Protein AF-A0A1Y2GEN2-F1 (afdb_monomer)

Organism: NCBI:txid64571

Structure (mmCIF, N/CA/C/O backbone):
data_AF-A0A1Y2GEN2-F1
#
_entry.id   AF-A0A1Y2GEN2-F1
#
loop_
_atom_site.group_PDB
_atom_site.id
_atom_site.type_symbol
_atom_site.label_atom_id
_atom_site.label_alt_id
_atom_site.label_comp_id
_atom_site.label_asym_id
_atom_site.label_entity_id
_atom_site.label_seq_id
_atom_site.pdbx_PDB_ins_code
_atom_site.Cartn_x
_atom_site.Cartn_y
_atom_site.Cartn_z
_atom_site.occupancy
_atom_site.B_iso_or_equiv
_atom_site.auth_seq_id
_atom_site.auth_comp_id
_atom_site.auth_asym_id
_atom_site.auth_atom_id
_atom_site.pdbx_PDB_model_num
ATOM 1 N N . MET A 1 1 ? 16.855 4.194 48.295 1.00 57.12 1 MET A N 1
ATOM 2 C CA . MET A 1 1 ? 16.804 3.010 47.401 1.00 57.12 1 MET A CA 1
ATOM 3 C C . MET A 1 1 ? 15.438 2.813 46.724 1.00 57.12 1 MET A C 1
ATOM 5 O O . MET A 1 1 ? 15.424 2.562 45.531 1.00 57.12 1 MET A O 1
ATOM 9 N N . LYS A 1 2 ? 14.295 2.985 47.417 1.00 64.06 2 LYS A N 1
ATOM 10 C CA . LYS A 1 2 ? 12.938 2.838 46.831 1.00 64.06 2 LYS A CA 1
ATOM 11 C C . LYS A 1 2 ? 12.502 3.956 45.867 1.00 64.06 2 LYS A C 1
ATOM 13 O O . LYS A 1 2 ? 11.760 3.683 44.938 1.00 64.06 2 LYS A O 1
ATOM 18 N N . LEU A 1 3 ? 12.996 5.188 46.042 1.00 63.88 3 LEU A N 1
ATOM 19 C CA . LEU A 1 3 ? 12.619 6.318 45.177 1.00 63.88 3 LEU A CA 1
ATOM 20 C C . LEU A 1 3 ? 13.140 6.162 43.738 1.00 63.88 3 LEU A C 1
ATOM 22 O O . LEU A 1 3 ? 12.406 6.390 42.788 1.00 63.88 3 LEU A O 1
ATOM 26 N N . TYR A 1 4 ? 14.389 5.709 43.578 1.00 74.75 4 TYR A N 1
ATOM 27 C CA . TYR A 1 4 ? 15.008 5.499 42.263 1.00 74.75 4 TYR A CA 1
ATOM 28 C C . 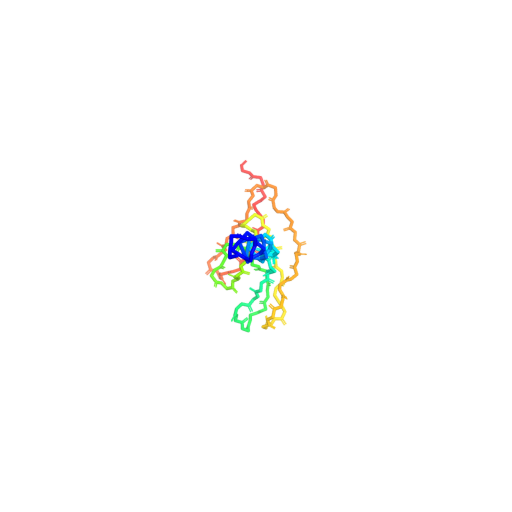TYR A 1 4 ? 14.269 4.433 41.442 1.00 74.75 4 TYR A C 1
ATOM 30 O O . TYR A 1 4 ? 14.025 4.621 40.258 1.00 74.75 4 TYR A O 1
ATOM 38 N N . GLN A 1 5 ? 13.832 3.356 42.100 1.00 71.75 5 GLN A N 1
ATOM 39 C CA . GLN A 1 5 ? 13.027 2.296 41.486 1.00 71.75 5 GLN A CA 1
ATOM 40 C C . GLN A 1 5 ? 11.691 2.829 40.940 1.00 71.75 5 GLN A C 1
ATOM 42 O O . GLN A 1 5 ? 11.286 2.464 39.841 1.00 71.75 5 GLN A O 1
ATOM 47 N N . ILE A 1 6 ? 11.039 3.744 41.669 1.00 78.56 6 ILE A N 1
ATOM 48 C CA . ILE A 1 6 ? 9.786 4.379 41.230 1.00 78.56 6 ILE A CA 1
ATOM 49 C C . ILE A 1 6 ? 10.036 5.286 40.017 1.00 78.56 6 ILE A C 1
ATOM 51 O O . ILE A 1 6 ? 9.297 5.216 39.039 1.00 78.56 6 ILE A O 1
ATOM 55 N N . PHE A 1 7 ? 11.101 6.091 40.039 1.00 80.81 7 PHE A N 1
ATOM 56 C CA . PHE A 1 7 ? 11.456 6.958 38.910 1.00 80.81 7 PHE A CA 1
ATOM 57 C C . PHE A 1 7 ? 11.766 6.167 37.634 1.00 80.81 7 PHE A C 1
ATOM 59 O O . PHE A 1 7 ? 11.294 6.531 36.557 1.00 80.81 7 PHE A O 1
ATOM 66 N N . VAL A 1 8 ? 12.505 5.061 37.755 1.00 80.19 8 VAL A N 1
ATOM 67 C CA . VAL A 1 8 ? 12.811 4.179 36.620 1.00 80.19 8 VAL A CA 1
ATOM 68 C C . VAL A 1 8 ? 11.535 3.537 36.066 1.00 80.19 8 VAL A C 1
ATOM 70 O O . VAL A 1 8 ? 11.349 3.511 34.853 1.00 80.19 8 VAL A O 1
ATOM 73 N N . ALA A 1 9 ? 10.618 3.089 36.927 1.00 80.94 9 ALA A N 1
ATOM 74 C CA . ALA A 1 9 ? 9.352 2.500 36.488 1.00 80.94 9 ALA A CA 1
ATOM 75 C C . ALA A 1 9 ? 8.472 3.496 35.709 1.00 80.94 9 ALA A C 1
ATOM 77 O O . ALA A 1 9 ? 7.911 3.141 34.672 1.00 80.94 9 ALA A O 1
ATOM 78 N N . ILE A 1 10 ? 8.389 4.752 36.163 1.00 81.38 10 ILE A N 1
ATOM 79 C CA . ILE A 1 10 ? 7.600 5.799 35.492 1.00 81.38 10 ILE A CA 1
ATOM 80 C C . ILE A 1 10 ? 8.213 6.163 34.133 1.00 81.38 10 ILE A C 1
ATOM 82 O O . ILE A 1 10 ? 7.487 6.285 33.147 1.00 81.38 10 ILE A O 1
ATOM 86 N N . ALA A 1 11 ? 9.542 6.290 34.057 1.00 79.75 11 ALA A N 1
ATOM 87 C CA . ALA A 1 11 ? 10.235 6.596 32.806 1.00 79.75 11 ALA A CA 1
ATOM 88 C C . ALA A 1 11 ? 10.030 5.497 31.747 1.00 79.75 11 ALA A C 1
ATOM 90 O O . ALA A 1 11 ? 9.749 5.795 30.587 1.00 79.75 11 ALA A O 1
ATOM 91 N N . MET A 1 12 ? 10.100 4.2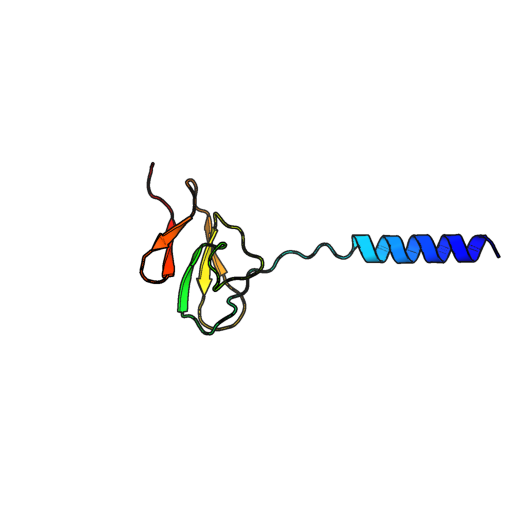26 32.150 1.00 77.06 12 MET A N 1
ATOM 92 C CA . MET A 1 12 ? 9.867 3.095 31.246 1.00 77.06 12 MET A CA 1
ATOM 93 C C . MET A 1 12 ? 8.401 3.010 30.797 1.00 77.06 12 MET A C 1
ATOM 95 O O . MET A 1 12 ? 8.138 2.752 29.625 1.00 77.06 12 MET A O 1
ATOM 99 N N . ALA A 1 13 ? 7.441 3.286 31.686 1.00 75.94 13 ALA A N 1
ATOM 100 C CA . ALA A 1 13 ? 6.024 3.341 31.322 1.00 75.94 13 ALA A CA 1
ATOM 101 C C . ALA A 1 13 ? 5.724 4.474 30.324 1.00 75.94 13 ALA A C 1
ATOM 103 O O . ALA A 1 13 ? 4.974 4.269 29.371 1.00 75.94 13 ALA A O 1
ATOM 104 N N . ALA A 1 14 ? 6.349 5.644 30.487 1.00 73.81 14 ALA A N 1
ATOM 105 C CA . ALA A 1 14 ? 6.216 6.748 29.538 1.00 73.81 14 ALA A CA 1
ATOM 106 C C . ALA A 1 14 ? 6.750 6.373 28.145 1.00 73.81 14 ALA A C 1
ATOM 108 O O . ALA A 1 14 ? 6.087 6.645 27.148 1.00 73.81 14 ALA A O 1
ATOM 109 N N . LEU A 1 15 ? 7.892 5.680 28.065 1.00 68.00 15 LEU A N 1
ATOM 110 C CA . LEU A 1 15 ? 8.447 5.195 26.794 1.00 68.00 15 LEU A CA 1
ATOM 111 C C . LEU A 1 15 ? 7.517 4.199 26.082 1.00 68.00 15 LEU A C 1
ATOM 113 O O . LEU A 1 15 ? 7.406 4.242 24.858 1.00 68.00 15 LEU A O 1
ATOM 117 N N . PHE A 1 16 ? 6.808 3.351 26.830 1.00 63.53 16 PHE A N 1
ATOM 118 C CA . PHE A 1 16 ? 5.800 2.448 26.263 1.00 63.53 16 PHE A CA 1
ATOM 119 C C . PHE A 1 16 ? 4.584 3.193 25.694 1.00 63.53 16 PHE A C 1
ATOM 121 O O . PHE A 1 16 ? 4.045 2.784 24.668 1.00 63.53 16 PHE A O 1
ATOM 128 N N . LEU A 1 17 ? 4.167 4.296 26.322 1.00 62.38 17 LEU A N 1
ATOM 129 C CA . LEU A 1 17 ? 3.013 5.084 25.875 1.00 62.38 17 LEU A CA 1
ATOM 130 C C . LEU A 1 17 ? 3.311 5.964 24.649 1.00 62.38 17 LEU A C 1
ATOM 132 O O . LEU A 1 17 ? 2.390 6.299 23.912 1.00 62.38 17 LEU A O 1
ATOM 136 N N . ILE A 1 18 ? 4.579 6.310 24.402 1.00 61.16 18 ILE A N 1
ATOM 137 C CA . ILE A 1 18 ? 4.997 7.126 23.245 1.00 61.16 18 ILE A CA 1
ATOM 138 C C . ILE A 1 18 ? 5.102 6.280 21.957 1.00 61.16 18 ILE A C 1
ATOM 140 O O . ILE A 1 18 ? 5.172 6.823 20.858 1.00 61.16 18 ILE A O 1
ATOM 144 N N . SER A 1 19 ? 5.030 4.945 22.046 1.00 55.72 19 SER A N 1
ATOM 145 C CA . SER A 1 19 ? 4.957 4.050 20.879 1.00 55.72 19 SER A CA 1
ATOM 146 C C . SER A 1 19 ? 3.543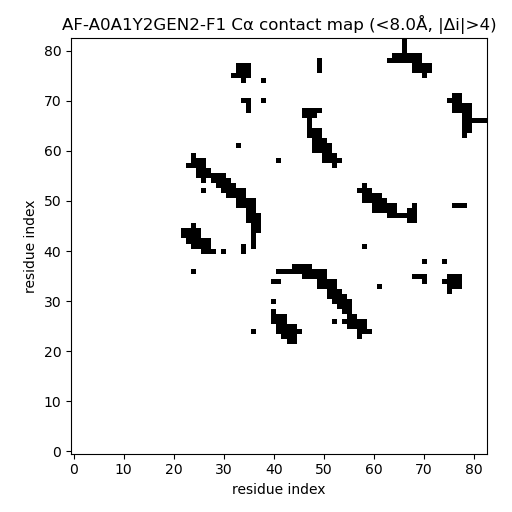 3.975 20.278 1.00 55.72 19 SER A C 1
ATOM 148 O O . SER A 1 19 ? 3.070 2.917 19.864 1.00 55.72 19 SER A O 1
ATOM 150 N N . SER A 1 20 ? 2.842 5.108 20.197 1.00 53.03 20 SER A N 1
ATOM 151 C CA . SER A 1 20 ? 1.705 5.260 19.293 1.00 53.03 20 SER A CA 1
ATOM 152 C C . SER A 1 20 ? 2.254 5.266 17.864 1.00 53.03 20 SER A C 1
ATOM 154 O O . SER A 1 20 ? 2.519 6.318 17.287 1.00 53.03 20 SER A O 1
ATOM 156 N N . GLY A 1 21 ? 2.535 4.082 17.321 1.00 54.94 21 GLY A N 1
ATOM 157 C CA . GLY A 1 21 ? 2.888 3.927 15.919 1.00 54.94 21 GLY A CA 1
ATOM 158 C C . GLY A 1 21 ? 1.676 4.297 15.083 1.00 54.94 21 GLY A C 1
ATOM 159 O O . GLY A 1 21 ? 0.815 3.451 14.843 1.00 54.94 21 GLY A O 1
ATOM 160 N N . ASP A 1 22 ? 1.594 5.555 14.653 1.00 60.28 22 ASP A N 1
ATOM 161 C CA . ASP A 1 22 ? 0.754 5.925 13.526 1.00 60.28 22 ASP A CA 1
ATOM 162 C C . ASP A 1 22 ? 1.193 5.022 12.377 1.00 60.28 22 ASP A C 1
ATOM 164 O O . ASP A 1 22 ? 2.302 5.153 11.857 1.00 60.28 22 ASP A O 1
ATOM 168 N N . ALA A 1 23 ? 0.384 4.014 12.060 1.00 65.44 23 ALA A N 1
ATOM 169 C CA . ALA A 1 23 ? 0.708 3.071 11.010 1.00 65.44 23 ALA A CA 1
ATOM 170 C C . ALA A 1 23 ? 0.745 3.859 9.696 1.00 65.44 23 ALA A C 1
ATOM 172 O O . ALA A 1 23 ? -0.290 4.213 9.126 1.00 65.44 23 ALA A O 1
ATOM 173 N N . VAL A 1 24 ? 1.951 4.224 9.261 1.00 78.44 24 VAL A N 1
ATOM 174 C CA . VAL A 1 24 ? 2.132 4.882 7.978 1.00 78.44 24 VAL A CA 1
ATOM 175 C C . VAL A 1 24 ? 2.011 3.804 6.919 1.00 78.44 24 VAL A C 1
ATOM 177 O O . VAL A 1 24 ? 2.670 2.771 6.984 1.00 78.44 24 VAL A O 1
ATOM 180 N N . CYS A 1 25 ? 1.132 4.044 5.955 1.00 88.19 25 CYS A N 1
ATOM 181 C CA . CYS A 1 25 ? 0.895 3.106 4.880 1.00 88.19 25 CYS A CA 1
ATOM 182 C C . CYS A 1 25 ? 2.061 3.143 3.881 1.00 88.19 25 CYS A C 1
ATOM 184 O O . CYS A 1 25 ? 2.342 4.191 3.291 1.00 88.19 25 CYS A O 1
ATOM 186 N N . VAL A 1 26 ? 2.746 2.014 3.695 1.00 92.25 26 VAL A N 1
ATOM 187 C CA . VAL A 1 26 ? 3.946 1.906 2.845 1.00 92.25 26 VAL A CA 1
ATOM 188 C C . VAL A 1 26 ? 3.746 0.843 1.768 1.00 92.25 26 VAL A C 1
ATOM 190 O O . VAL A 1 26 ? 3.220 -0.233 2.041 1.00 92.25 26 VAL A O 1
ATOM 193 N N . CYS A 1 27 ? 4.186 1.141 0.549 1.00 92.81 27 CYS A N 1
ATOM 194 C CA . CYS A 1 27 ? 4.331 0.208 -0.560 1.00 92.81 27 CYS A CA 1
ATOM 195 C C . CYS A 1 27 ? 5.650 -0.561 -0.382 1.00 92.81 27 CYS A C 1
ATOM 197 O O . CYS A 1 27 ? 6.731 -0.002 -0.574 1.00 92.81 27 CYS A O 1
ATOM 199 N N . ASN A 1 28 ? 5.561 -1.842 -0.016 1.00 89.50 28 ASN A N 1
ATOM 200 C CA . ASN A 1 28 ? 6.718 -2.692 0.311 1.00 89.50 28 ASN A CA 1
ATOM 201 C C . ASN A 1 28 ? 7.554 -3.096 -0.908 1.00 89.50 28 ASN A C 1
ATOM 203 O O . ASN A 1 28 ? 8.674 -3.580 -0.775 1.00 89.50 28 ASN A O 1
ATOM 207 N N . GLN A 1 29 ? 6.990 -2.963 -2.104 1.00 85.69 29 GLN A N 1
ATOM 208 C CA . GLN A 1 29 ? 7.637 -3.308 -3.362 1.00 85.69 29 GLN A CA 1
ATOM 209 C C . GLN A 1 29 ? 7.615 -2.104 -4.298 1.00 85.69 29 GLN A C 1
ATOM 211 O O . GLN A 1 29 ? 6.823 -1.177 -4.124 1.00 85.69 29 GLN A O 1
ATOM 216 N N . HIS A 1 30 ? 8.470 -2.125 -5.321 1.00 88.56 30 HIS A N 1
ATOM 217 C CA . HIS A 1 30 ? 8.455 -1.117 -6.376 1.00 88.56 30 HIS A CA 1
ATOM 218 C C . HIS A 1 30 ? 7.249 -1.352 -7.302 1.00 88.56 30 HIS A C 1
ATOM 220 O O . HIS A 1 30 ? 7.385 -1.878 -8.404 1.00 88.56 30 HIS A O 1
ATOM 226 N N . VAL A 1 31 ? 6.054 -0.986 -6.835 1.00 89.00 31 VAL A N 1
ATOM 227 C CA . VAL A 1 31 ? 4.793 -1.166 -7.563 1.00 89.00 31 VAL A CA 1
ATOM 228 C C . VAL A 1 31 ? 4.128 0.170 -7.852 1.00 89.00 31 VAL A C 1
ATOM 230 O O . VAL A 1 31 ? 4.143 1.090 -7.036 1.00 89.00 31 VAL A O 1
ATOM 233 N N . VAL A 1 32 ? 3.507 0.264 -9.027 1.00 93.12 32 VAL A N 1
ATOM 234 C CA . VAL A 1 32 ? 2.733 1.436 -9.438 1.00 93.12 32 VAL A CA 1
ATOM 235 C C . VAL A 1 32 ? 1.284 1.023 -9.649 1.00 93.12 32 VAL A C 1
ATOM 237 O O . VAL A 1 32 ? 1.001 0.045 -10.346 1.00 93.12 32 VAL A O 1
ATOM 240 N N . GLY A 1 33 ? 0.353 1.741 -9.029 1.00 93.75 33 GLY A N 1
ATOM 241 C CA . GLY A 1 33 ? -1.076 1.474 -9.168 1.00 93.75 33 GLY A CA 1
ATOM 242 C C . GLY A 1 33 ? -1.880 1.719 -7.899 1.00 93.75 33 GLY A C 1
ATOM 243 O O . GLY A 1 33 ? -1.377 2.246 -6.910 1.00 93.75 33 GLY A O 1
ATOM 244 N N . LEU A 1 34 ? -3.152 1.329 -7.964 1.00 95.25 34 LEU A N 1
ATOM 245 C CA . LEU A 1 34 ? -4.097 1.411 -6.860 1.00 95.25 34 LEU A CA 1
ATOM 246 C C . LEU A 1 34 ? -4.211 0.050 -6.184 1.00 95.25 34 LEU A C 1
ATOM 248 O O . LEU A 1 34 ? -4.351 -0.963 -6.870 1.00 95.25 34 LEU A O 1
ATOM 252 N N . TYR A 1 35 ? -4.171 0.032 -4.858 1.00 94.31 35 TYR A N 1
ATOM 253 C CA . TYR A 1 35 ? -4.158 -1.185 -4.057 1.00 94.31 35 TYR A CA 1
ATOM 254 C C . TYR A 1 35 ? -4.966 -0.998 -2.777 1.00 94.31 35 TYR A C 1
ATOM 256 O O . TYR A 1 35 ? -4.947 0.064 -2.153 1.00 94.31 35 TYR A O 1
ATOM 264 N N . CYS A 1 36 ? -5.683 -2.040 -2.369 1.00 93.94 36 CYS A N 1
ATOM 265 C CA . CYS A 1 36 ? -6.374 -2.038 -1.087 1.00 93.94 36 CYS A CA 1
ATOM 266 C C . CYS A 1 36 ? -5.368 -2.110 0.061 1.00 93.94 36 CYS A C 1
ATOM 268 O O . CYS A 1 36 ? -4.359 -2.804 -0.055 1.00 93.94 36 CYS A O 1
ATOM 270 N N . GLY A 1 37 ? -5.662 -1.468 1.193 1.00 91.12 37 GLY A N 1
ATOM 271 C CA . GLY A 1 37 ? -4.761 -1.496 2.350 1.00 91.12 37 GLY A CA 1
ATOM 272 C C . GLY A 1 37 ? -4.514 -2.891 2.939 1.00 91.12 37 GLY A C 1
ATOM 273 O O . GLY A 1 37 ? -3.523 -3.083 3.626 1.00 91.12 37 GLY A O 1
ATOM 274 N N . ASN A 1 38 ? -5.362 -3.879 2.630 1.00 89.81 38 ASN A N 1
ATOM 275 C CA . ASN A 1 38 ? -5.135 -5.283 2.996 1.00 89.81 38 ASN A CA 1
ATOM 276 C C . ASN A 1 38 ? -4.322 -6.077 1.949 1.00 89.81 38 ASN A C 1
ATOM 278 O O . ASN A 1 38 ? -4.222 -7.299 2.028 1.00 89.81 38 ASN A O 1
ATOM 282 N N . SER A 1 39 ? -3.810 -5.421 0.907 1.00 89.69 39 SER A N 1
ATOM 283 C CA . SER A 1 39 ? -2.955 -6.072 -0.084 1.00 89.69 39 SER A CA 1
ATOM 284 C C . SER A 1 39 ? -1.605 -6.425 0.536 1.00 89.69 39 SER A C 1
ATOM 286 O O . SER A 1 39 ? -1.038 -5.630 1.277 1.00 89.69 39 SER A O 1
ATOM 288 N N . HIS A 1 40 ? -1.039 -7.577 0.164 1.00 88.81 40 HIS A N 1
ATOM 289 C CA . HIS A 1 40 ? 0.300 -7.994 0.605 1.00 88.81 40 HIS A CA 1
ATOM 290 C C . HIS A 1 40 ? 1.413 -7.028 0.152 1.00 88.81 40 HIS A C 1
ATOM 292 O O . HIS A 1 40 ? 2.522 -7.053 0.682 1.00 88.81 40 HIS A O 1
ATOM 298 N N . LEU A 1 41 ? 1.120 -6.185 -0.844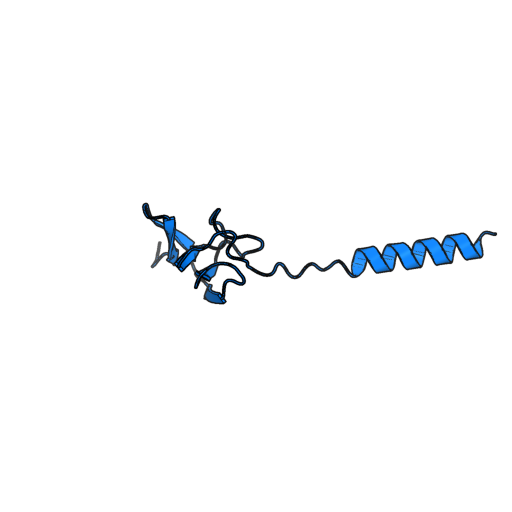 1.00 89.56 41 LEU A N 1
ATOM 299 C CA . LEU A 1 41 ? 2.026 -5.160 -1.362 1.00 89.56 41 LEU A CA 1
ATOM 300 C C . LEU A 1 41 ? 2.147 -3.949 -0.426 1.00 89.56 41 LEU A C 1
ATOM 302 O O . LEU A 1 41 ? 3.015 -3.103 -0.642 1.00 89.56 41 LEU A O 1
ATOM 306 N N . LEU A 1 42 ? 1.286 -3.859 0.591 1.00 90.44 42 LEU A N 1
ATOM 307 C CA . LEU A 1 42 ? 1.194 -2.731 1.500 1.00 90.44 42 LEU A CA 1
ATOM 308 C C . LEU A 1 42 ? 1.399 -3.153 2.959 1.00 90.44 42 LEU A C 1
ATOM 310 O O . LEU A 1 42 ? 1.077 -4.273 3.353 1.00 90.44 42 LEU A O 1
ATOM 314 N N . HIS A 1 43 ? 1.931 -2.240 3.771 1.00 90.38 43 HIS A N 1
ATOM 315 C CA . HIS A 1 43 ? 2.134 -2.443 5.205 1.00 90.38 43 HIS A CA 1
ATOM 316 C C . HIS A 1 43 ? 1.597 -1.271 6.017 1.00 90.38 43 HIS A C 1
ATOM 318 O O . HIS A 1 43 ? 1.752 -0.122 5.614 1.00 90.38 43 HIS A O 1
ATOM 324 N N . GLY A 1 44 ? 0.983 -1.564 7.167 1.00 88.12 44 GLY A N 1
ATOM 325 C CA . GLY A 1 44 ? 0.457 -0.532 8.066 1.00 88.12 44 GLY A CA 1
ATOM 326 C C . GLY A 1 44 ? -0.769 0.218 7.527 1.00 88.12 44 GLY A C 1
ATOM 327 O O . GLY A 1 44 ? -1.035 1.339 7.941 1.00 88.12 44 GLY A O 1
ATOM 328 N N . CYS A 1 45 ? -1.511 -0.364 6.584 1.00 90.12 45 CYS A N 1
ATOM 329 C CA . CYS A 1 45 ? -2.587 0.320 5.869 1.00 90.12 45 CYS A CA 1
ATOM 330 C C . CYS A 1 45 ? -3.981 -0.102 6.341 1.00 90.12 45 CYS A C 1
ATOM 332 O O . CYS A 1 45 ? -4.205 -1.225 6.789 1.00 90.12 45 CYS A O 1
ATOM 334 N N . LEU A 1 46 ? -4.957 0.794 6.185 1.00 91.12 46 LEU A N 1
ATOM 335 C CA . LEU A 1 46 ? -6.344 0.522 6.556 1.00 91.12 46 LEU A CA 1
ATOM 336 C C . LEU A 1 46 ? -7.029 -0.352 5.487 1.00 91.12 46 LEU A C 1
ATOM 338 O O . LEU A 1 46 ? -7.053 0.033 4.316 1.00 91.12 46 LEU A O 1
ATOM 342 N N . PRO A 1 47 ? -7.673 -1.474 5.856 1.00 88.62 47 PRO A N 1
ATOM 343 C CA . PRO A 1 47 ? -8.179 -2.456 4.890 1.00 88.62 47 PRO A CA 1
ATOM 344 C C . PRO A 1 47 ? -9.282 -1.913 3.965 1.00 88.62 47 PRO A C 1
ATOM 346 O O . PRO A 1 47 ? -9.404 -2.348 2.823 1.00 88.62 47 PRO A O 1
ATOM 349 N N . ASN A 1 48 ? -10.057 -0.925 4.424 1.00 91.44 48 ASN A N 1
ATOM 350 C CA . ASN A 1 48 ? -11.161 -0.310 3.673 1.00 91.44 48 ASN A CA 1
ATOM 351 C C . ASN A 1 48 ? -10.754 0.961 2.911 1.00 91.44 48 ASN A C 1
ATOM 353 O O . ASN A 1 48 ? -11.610 1.749 2.500 1.00 91.44 48 ASN A O 1
ATOM 357 N N . VAL A 1 49 ? -9.454 1.199 2.750 1.00 93.06 49 VAL A N 1
ATOM 358 C CA . VAL A 1 49 ? -8.924 2.367 2.051 1.00 93.06 49 VAL A CA 1
ATOM 359 C C . VAL A 1 49 ? -8.164 1.905 0.817 1.00 93.06 49 VAL A C 1
ATOM 361 O O . VAL A 1 49 ? -7.375 0.961 0.864 1.00 93.06 49 VAL A O 1
ATOM 364 N N . LEU A 1 50 ? -8.450 2.567 -0.298 1.00 94.50 50 LEU A N 1
ATOM 365 C CA . LEU A 1 50 ? -7.726 2.425 -1.543 1.00 94.50 50 LEU A CA 1
ATOM 366 C C . LEU A 1 50 ? -6.544 3.391 -1.519 1.00 94.50 50 LEU A C 1
ATOM 368 O O . LEU A 1 50 ? -6.729 4.600 -1.346 1.00 94.50 50 LEU A O 1
ATOM 372 N N . TYR A 1 51 ? -5.346 2.850 -1.684 1.00 94.56 51 TYR A N 1
ATOM 373 C CA . TYR A 1 51 ? -4.093 3.589 -1.684 1.00 94.56 51 TYR A CA 1
ATOM 374 C C . TYR A 1 51 ? -3.471 3.595 -3.073 1.00 94.56 51 TYR A C 1
ATOM 376 O O . TYR A 1 51 ? -3.615 2.633 -3.827 1.00 94.56 51 TYR A O 1
ATOM 384 N N . GLN A 1 52 ? -2.761 4.668 -3.396 1.00 95.44 52 GLN A N 1
ATOM 385 C CA . GLN A 1 52 ? -1.964 4.785 -4.602 1.00 95.44 52 GLN A CA 1
ATOM 386 C C . GLN A 1 52 ? -0.482 4.623 -4.266 1.00 95.44 52 GLN A C 1
ATOM 388 O O . GLN A 1 52 ? 0.066 5.338 -3.427 1.00 95.44 52 GLN A O 1
ATOM 393 N N . CYS A 1 53 ? 0.160 3.690 -4.961 1.00 94.06 53 CYS A N 1
ATOM 394 C CA . CYS A 1 53 ? 1.604 3.512 -4.966 1.00 94.06 53 CYS A CA 1
ATOM 395 C C . CYS A 1 53 ? 2.171 4.086 -6.267 1.00 94.06 53 CYS A C 1
ATOM 397 O O . CYS A 1 53 ? 1.663 3.789 -7.351 1.00 94.06 53 CYS A O 1
ATOM 399 N N . ASN A 1 54 ? 3.236 4.880 -6.156 1.00 93.38 54 ASN A N 1
ATOM 400 C CA . ASN A 1 54 ? 3.988 5.442 -7.286 1.00 93.38 54 ASN A CA 1
ATOM 401 C C . ASN A 1 54 ? 5.433 4.908 -7.308 1.00 93.38 54 ASN A C 1
ATOM 403 O O . ASN A 1 54 ? 6.353 5.612 -7.713 1.00 93.38 54 ASN A O 1
ATOM 407 N N . GLY A 1 55 ? 5.635 3.682 -6.823 1.00 90.62 55 GLY A N 1
ATOM 408 C CA . GLY A 1 55 ? 6.939 3.068 -6.609 1.00 90.62 55 GLY A CA 1
ATOM 409 C C . GLY A 1 55 ? 7.107 2.558 -5.179 1.00 90.62 55 GLY A C 1
ATOM 410 O O . GLY A 1 55 ? 6.126 2.289 -4.488 1.00 90.62 55 GLY A O 1
ATOM 411 N N . HIS A 1 56 ? 8.357 2.410 -4.744 1.00 88.88 56 HIS A N 1
ATOM 412 C CA . HIS A 1 56 ? 8.683 2.025 -3.370 1.00 88.88 56 HIS A CA 1
ATOM 413 C C . HIS A 1 56 ? 8.599 3.239 -2.431 1.00 88.88 56 HIS A C 1
ATOM 415 O O . HIS A 1 56 ? 9.082 4.318 -2.778 1.00 88.88 56 HIS A O 1
ATOM 421 N N . GLY A 1 57 ? 8.021 3.065 -1.241 1.00 90.44 57 GLY A N 1
ATOM 422 C CA . GLY A 1 57 ? 7.895 4.129 -0.241 1.00 90.44 57 GLY A CA 1
AT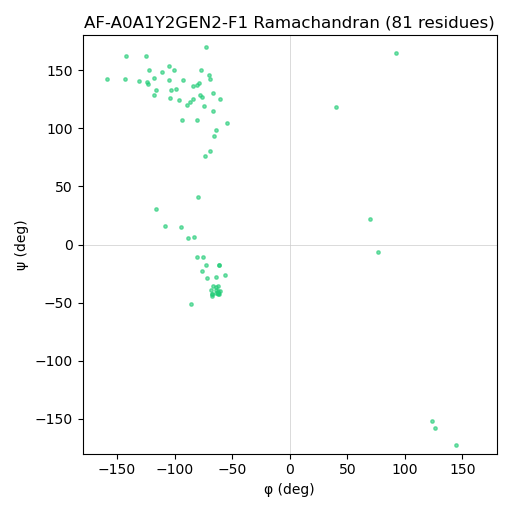OM 423 C C . GLY A 1 57 ? 6.453 4.370 0.194 1.00 90.44 57 GLY A C 1
ATOM 424 O O . GLY A 1 57 ? 5.641 3.452 0.203 1.00 90.44 57 GLY A O 1
ATOM 425 N N . TYR A 1 58 ? 6.130 5.597 0.601 1.00 91.38 58 TYR A N 1
ATOM 426 C CA . TYR A 1 58 ? 4.823 5.909 1.176 1.00 91.38 58 TYR A CA 1
ATOM 427 C C . TYR A 1 58 ? 3.687 5.783 0.162 1.00 91.38 58 TYR A C 1
ATOM 429 O O . TYR A 1 58 ? 3.739 6.353 -0.930 1.00 91.38 58 TYR A O 1
ATOM 437 N N . ALA A 1 59 ? 2.636 5.070 0.558 1.00 92.19 59 ALA A N 1
ATOM 438 C CA . ALA A 1 59 ? 1.404 5.005 -0.203 1.00 92.19 59 ALA A CA 1
ATOM 439 C C . ALA A 1 59 ? 0.531 6.216 0.143 1.00 92.19 59 ALA A C 1
ATOM 441 O O . ALA A 1 59 ? 0.358 6.565 1.314 1.00 92.19 59 ALA A O 1
ATOM 442 N N . THR A 1 60 ? -0.071 6.845 -0.861 1.00 93.56 60 THR A N 1
ATOM 443 C CA . THR A 1 60 ? -1.008 7.949 -0.638 1.00 93.56 60 THR A CA 1
ATOM 444 C C . THR A 1 60 ? -2.433 7.425 -0.562 1.00 93.56 60 THR A C 1
ATOM 446 O O . THR A 1 60 ? -2.817 6.507 -1.285 1.00 93.56 60 THR A O 1
ATOM 449 N N . VAL A 1 61 ? -3.252 7.988 0.328 1.00 93.31 61 VAL A N 1
ATOM 450 C CA . VAL A 1 61 ? -4.683 7.659 0.367 1.00 93.31 61 VAL A CA 1
ATOM 451 C C . VAL A 1 61 ? -5.325 8.181 -0.913 1.00 93.31 61 VAL A C 1
ATOM 453 O O . VAL A 1 61 ? -5.398 9.390 -1.115 1.00 93.31 61 VAL A O 1
ATOM 456 N N . TYR A 1 62 ? -5.818 7.275 -1.754 1.00 94.25 62 TYR A N 1
ATOM 457 C CA . TYR A 1 62 ? -6.565 7.639 -2.953 1.00 94.25 62 TYR A CA 1
ATOM 458 C C . TYR A 1 62 ? -8.047 7.847 -2.623 1.00 94.25 62 TYR A C 1
ATOM 460 O O . TYR A 1 62 ? -8.624 8.884 -2.943 1.00 94.25 62 TYR A O 1
ATOM 468 N N . LYS A 1 63 ? -8.680 6.875 -1.946 1.00 93.75 63 LYS A N 1
ATOM 469 C CA . LYS A 1 63 ? -10.101 6.954 -1.564 1.00 93.75 63 LYS A CA 1
ATOM 470 C C . LYS A 1 63 ? -10.434 6.028 -0.397 1.00 93.75 63 LYS A C 1
ATOM 472 O O . LYS A 1 63 ? -9.972 4.894 -0.350 1.00 93.75 63 LYS A O 1
ATOM 477 N N . ARG A 1 64 ? -11.305 6.459 0.521 1.00 93.25 64 ARG A N 1
ATOM 478 C CA . ARG A 1 64 ? -11.921 5.555 1.512 1.00 93.25 64 ARG A CA 1
ATOM 479 C C . ARG A 1 64 ? -13.144 4.872 0.899 1.00 93.25 64 ARG A C 1
ATOM 481 O O . ARG A 1 64 ? -14.047 5.552 0.409 1.00 93.25 64 ARG A O 1
ATOM 488 N N . CYS A 1 65 ? -13.186 3.545 0.923 1.00 93.00 65 CYS A N 1
ATOM 489 C CA . CYS A 1 65 ? -14.265 2.771 0.322 1.00 93.00 65 C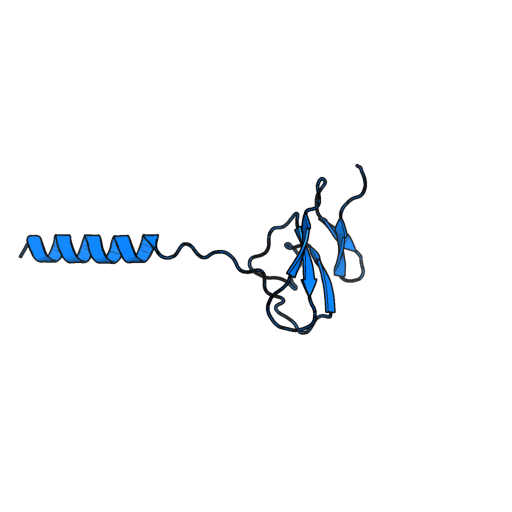YS A CA 1
ATOM 490 C C . CYS A 1 65 ? -15.396 2.540 1.329 1.00 93.00 65 CYS A C 1
ATOM 492 O O . CYS A 1 65 ? -15.195 1.909 2.365 1.00 93.00 65 CYS A O 1
ATOM 494 N N . ARG A 1 66 ? -16.609 3.008 1.007 1.00 91.81 66 ARG A N 1
ATOM 495 C CA . ARG A 1 66 ? -17.786 2.885 1.887 1.00 91.81 66 ARG A CA 1
ATOM 496 C C . ARG A 1 66 ? -18.218 1.433 2.127 1.00 91.81 66 ARG A C 1
ATOM 498 O O . ARG A 1 66 ? -18.627 1.108 3.232 1.00 91.81 66 ARG A O 1
ATOM 505 N N . TYR A 1 67 ? -18.112 0.579 1.108 1.00 91.00 67 TYR A N 1
ATOM 506 C CA . TYR A 1 67 ? -18.548 -0.828 1.140 1.00 91.00 67 TYR A CA 1
ATOM 507 C C . TYR A 1 67 ? -17.373 -1.819 1.168 1.00 91.00 67 TYR A C 1
ATOM 509 O O . TYR A 1 67 ? -17.536 -3.007 0.897 1.00 91.00 67 TYR A O 1
ATOM 517 N N . GLY A 1 68 ? -16.177 -1.325 1.490 1.00 91.50 68 GLY A N 1
ATOM 518 C CA . GLY A 1 68 ? -14.940 -2.097 1.463 1.00 91.50 68 GLY A CA 1
ATOM 519 C C . GLY A 1 68 ? -14.189 -2.007 0.135 1.00 91.50 68 GLY A C 1
ATOM 520 O O . GLY A 1 68 ? -14.704 -1.539 -0.885 1.00 91.50 68 GLY A O 1
ATOM 521 N N . CYS A 1 69 ? -12.928 -2.422 0.187 1.00 93.25 69 CYS A N 1
ATOM 522 C CA . CYS A 1 69 ? -12.011 -2.457 -0.945 1.00 93.25 69 CYS A CA 1
ATOM 523 C C . CYS A 1 69 ? -11.846 -3.906 -1.426 1.00 93.25 69 CYS A C 1
ATOM 525 O O . CYS A 1 69 ? -11.827 -4.826 -0.606 1.00 93.25 69 CYS A O 1
ATOM 527 N N . VAL A 1 70 ? -11.758 -4.117 -2.738 1.00 93.69 70 VAL A N 1
ATOM 528 C CA . VAL A 1 70 ? -11.584 -5.438 -3.359 1.00 93.69 70 VAL A CA 1
ATOM 529 C C . VAL A 1 70 ? -10.355 -5.430 -4.240 1.00 93.69 70 VAL A C 1
ATOM 531 O O . VAL A 1 70 ? -10.105 -4.463 -4.953 1.00 93.69 70 VAL A O 1
ATOM 534 N N . THR A 1 71 ? -9.611 -6.528 -4.190 1.00 92.88 71 THR A N 1
ATOM 535 C CA . THR A 1 71 ? -8.458 -6.771 -5.050 1.00 92.88 71 THR A CA 1
ATOM 536 C C . THR A 1 71 ? -8.879 -7.616 -6.252 1.00 92.88 71 THR A C 1
ATOM 538 O O . THR A 1 71 ? -9.421 -8.708 -6.085 1.00 92.88 71 THR A O 1
ATOM 541 N N . ASP A 1 72 ? -8.613 -7.124 -7.456 1.00 89.75 72 ASP A N 1
ATOM 542 C CA . ASP A 1 72 ? -8.824 -7.829 -8.719 1.00 89.75 72 ASP A CA 1
ATOM 543 C C . ASP A 1 72 ? -7.805 -8.953 -8.941 1.00 89.75 72 ASP A C 1
AT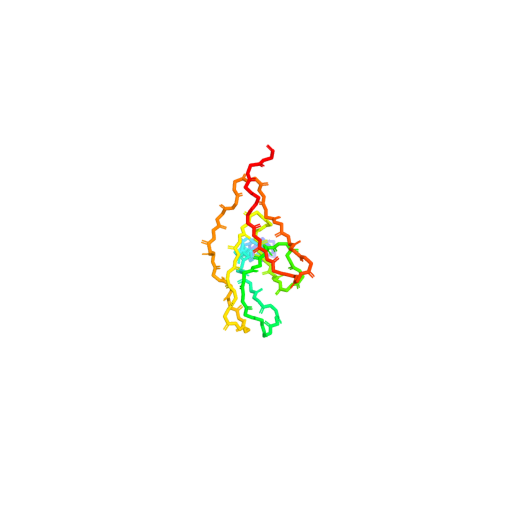OM 545 O O . ASP A 1 72 ? -6.758 -9.024 -8.295 1.00 89.75 72 ASP A O 1
ATOM 549 N N . ARG A 1 73 ? -8.046 -9.788 -9.963 1.00 83.50 73 ARG A N 1
ATOM 550 C CA . ARG A 1 73 ? -7.102 -10.839 -10.400 1.00 83.50 73 ARG A CA 1
ATOM 551 C C . ARG A 1 73 ? -5.708 -10.307 -10.754 1.00 83.50 73 ARG A C 1
ATOM 553 O O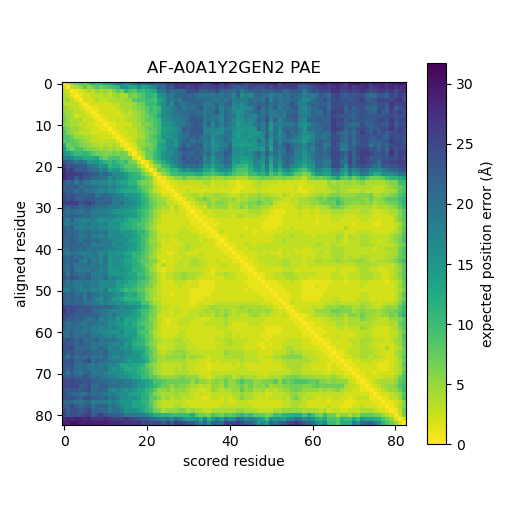 . ARG A 1 73 ? -4.738 -11.044 -10.644 1.00 83.50 73 ARG A O 1
ATOM 560 N N . GLY A 1 74 ? -5.605 -9.039 -11.159 1.00 82.00 74 GLY A N 1
ATOM 561 C CA . GLY A 1 74 ? -4.333 -8.366 -11.440 1.00 82.00 74 GLY A CA 1
ATOM 562 C C . GLY A 1 74 ? -3.627 -7.797 -10.204 1.00 82.00 74 GLY A C 1
ATOM 563 O O . GLY A 1 74 ? -2.669 -7.046 -10.357 1.00 82.00 74 GLY A O 1
ATOM 564 N N . GLY A 1 75 ? -4.128 -8.062 -8.994 1.00 83.94 75 GLY A N 1
ATOM 565 C CA . GLY A 1 75 ? -3.560 -7.554 -7.743 1.00 83.94 75 GLY A CA 1
ATOM 566 C C . GLY A 1 75 ? -3.871 -6.084 -7.446 1.00 83.94 75 GLY A C 1
ATOM 567 O O . GLY A 1 75 ? -3.562 -5.621 -6.351 1.00 83.94 75 GLY A O 1
ATOM 568 N N . LYS A 1 76 ? -4.498 -5.352 -8.377 1.00 90.50 76 LYS A N 1
ATOM 569 C CA . LYS A 1 76 ? -4.950 -3.968 -8.173 1.00 90.50 76 LYS A CA 1
ATOM 570 C C . LYS A 1 76 ? -6.228 -3.920 -7.347 1.00 90.50 76 LYS A C 1
ATOM 572 O O . LYS A 1 76 ? -7.023 -4.850 -7.379 1.00 90.50 76 LYS A O 1
ATOM 577 N N . GLY A 1 77 ? -6.401 -2.841 -6.598 1.00 93.44 77 GLY A N 1
ATOM 578 C CA . GLY A 1 77 ? -7.571 -2.596 -5.769 1.00 93.44 77 GLY A CA 1
ATOM 579 C C . GLY A 1 77 ? -8.562 -1.635 -6.416 1.00 93.44 77 GLY A C 1
ATOM 580 O O . GLY A 1 77 ? -8.167 -0.695 -7.107 1.00 93.44 77 GLY A O 1
ATOM 581 N N . HIS A 1 78 ? -9.838 -1.814 -6.103 1.00 93.25 78 HIS A N 1
ATOM 582 C CA . HIS A 1 78 ? -10.896 -0.839 -6.351 1.00 93.25 78 HIS A CA 1
ATOM 583 C C . HIS A 1 78 ? -11.902 -0.845 -5.189 1.00 93.25 78 HIS A C 1
ATOM 585 O O . HIS A 1 78 ? -11.951 -1.770 -4.375 1.00 93.25 78 HIS A O 1
ATOM 591 N N . CYS A 1 79 ? -12.703 0.215 -5.069 1.00 94.06 79 CYS A N 1
ATOM 592 C CA . CYS A 1 79 ? -13.791 0.237 -4.092 1.00 94.06 79 CYS A CA 1
ATOM 593 C C . CYS A 1 79 ? -14.988 -0.552 -4.619 1.00 94.06 79 CYS A C 1
ATOM 595 O O . CYS A 1 79 ? -15.350 -0.374 -5.778 1.00 94.06 79 CYS A O 1
ATOM 597 N N . LYS A 1 80 ? -15.658 -1.334 -3.762 1.00 91.69 80 LYS A N 1
ATOM 598 C CA . LYS A 1 80 ? -16.949 -1.929 -4.135 1.00 91.69 80 LYS A CA 1
ATOM 599 C C . LYS A 1 80 ? -17.956 -0.828 -4.455 1.00 91.69 80 LYS A C 1
ATOM 601 O O . LYS A 1 80 ? -18.217 0.044 -3.618 1.00 91.69 80 LYS A O 1
ATOM 606 N N . GLU A 1 81 ? -18.534 -0.898 -5.641 1.00 82.00 81 GLU A N 1
ATOM 607 C CA . GLU A 1 81 ? -19.668 -0.079 -6.048 1.00 82.00 81 GLU A CA 1
ATOM 608 C C . GLU A 1 81 ? -20.929 -0.886 -5.740 1.00 82.00 81 GLU A C 1
ATOM 610 O O . GLU A 1 81 ? -21.134 -1.901 -6.379 1.00 82.00 81 GLU A O 1
ATOM 615 N N . HIS A 1 82 ? -21.673 -0.478 -4.702 1.00 62.91 82 HIS A N 1
ATOM 616 C CA . HIS A 1 82 ? -22.944 -1.040 -4.199 1.00 62.91 82 HIS A CA 1
ATOM 617 C C . HIS A 1 82 ? -23.097 -2.583 -4.167 1.00 62.91 82 HIS A C 1
ATOM 619 O O . HIS A 1 82 ? -23.068 -3.267 -5.179 1.00 62.91 82 HIS A O 1
ATOM 625 N N . ALA A 1 83 ? -23.292 -3.120 -2.954 1.00 56.38 83 ALA A N 1
ATOM 626 C CA . ALA A 1 83 ? -23.606 -4.534 -2.725 1.00 56.38 83 ALA A CA 1
ATOM 627 C C . ALA A 1 83 ? -25.020 -4.897 -3.195 1.00 56.38 83 ALA A C 1
ATOM 629 O O . ALA A 1 83 ? -25.917 -4.041 -3.011 1.00 56.38 83 ALA A O 1
#

Radius of gyration: 19.19 Å; Cα contacts (8 Å, |Δi|>4): 165; chains: 1; bounding 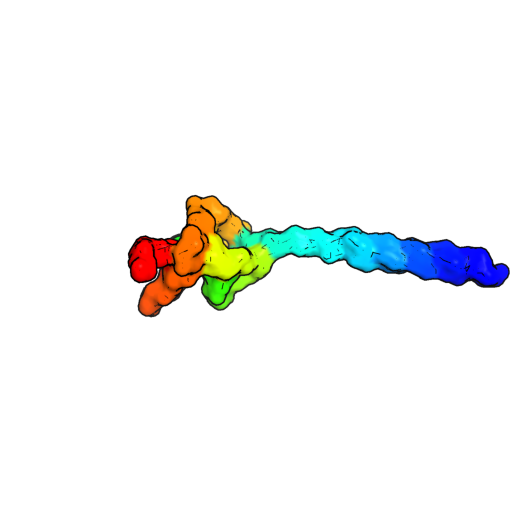box: 40×19×59 Å

Mean predicted aligned error: 9.84 Å

Solvent-accessible surface area (backbone atoms only — not comparable to full-atom values): 4629 Å² total; per-residue (Å²): 119,71,65,62,56,51,54,52,52,52,54,55,52,50,58,61,67,67,66,69,72,76,58,63,34,29,24,79,43,82,42,74,49,42,28,23,20,71,35,93,57,36,40,57,39,56,50,40,25,34,26,35,26,89,27,64,44,75,37,42,84,69,46,77,28,91,74,31,41,43,67,48,98,83,66,38,28,47,58,53,76,80,134

Foldseek 3Di:
DVVVVVVVVVVVVVVVVVPPPQQFKWQQFQDFAKAACPQPRIGSGDRQFIWGDNTGTGTHGPGRAPQTWDADPVRHIDHDDDD

pLDDT: mean 84.04, std 11.98, range [53.03, 95.44]

Secondary structure (DSSP, 8-state):
-HHHHHHHHHHHHHHHHT-------EEEEEEEEEEETTSTTEES--TTEEEEEEEEEEPEEEEE-TT-EEE-TTS-EEE----

Sequence (83 aa):
MKLYQIFVAIAMAALFLISSGDAVCVCNQHVVGLYCGNSHLLHGCLPNVLYQCNGHGYATVYKRCRYGCVTDRGGKGHCKEHA